Protein AF-A0A3B8QCD8-F1 (afdb_monomer)

Secondary structure (DSSP, 8-state):
---------------TTSHHHHTT-HHHHSS--HHHHHHHHHHHHHHHHTSPPPTHHHHHHHHHHHHHHHH-HHHHHHHT-TTTHHHHHHHHHHHHHHHHHHHHH-HHHHTTS-HHHHTT----HHHHH--S---S------------PPP-

pLDDT: mean 77.47, std 23.03, range [33.91, 98.44]

Solvent-accessible surface area (backbone atoms only — not comparable to full-atom values): 9406 Å² total; per-residue (Å²): 135,82,89,82,83,90,82,82,84,83,73,81,75,74,66,91,73,59,69,68,74,53,56,51,39,55,61,74,78,33,100,48,54,54,52,63,48,24,44,53,47,50,49,52,51,23,63,73,64,75,44,88,69,72,71,71,51,26,57,57,47,20,54,48,50,38,54,40,39,58,72,29,69,68,57,36,53,46,47,64,35,77,82,65,47,12,58,53,50,52,46,19,52,48,29,28,52,50,41,50,52,34,40,74,79,37,48,79,56,37,78,65,52,59,71,49,44,48,70,27,41,83,77,56,69,67,70,79,72,47,86,74,88,88,84,80,84,78,80,73,79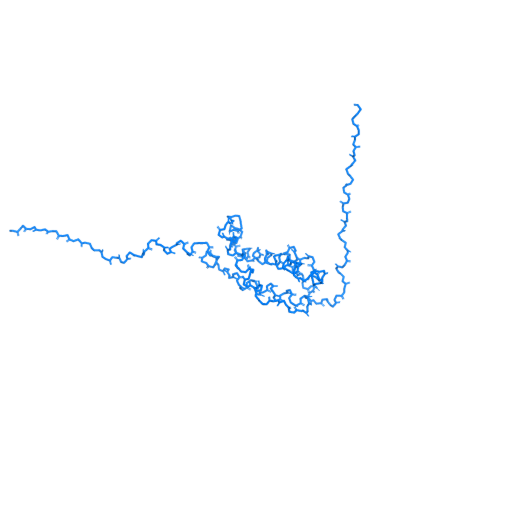,76,76,75,79,77,81,79,80,83,86,130

Mean predicted aligned error: 13.69 Å

Sequence (152 aa):
MLHDDLIHGAYATSAPGDRNRSLGRIECETPLLPEVIAEGVWGEACELLRSRLPVSWIQRLADRAETLYVRNARFRRRLQEPGNRGRDWLWAFTRHWLAALIHEHRPHLSNQLPSCFSNGVAISRKYLNSDRPEARGKVASRTRHYSRTPVA

Radius of gyration: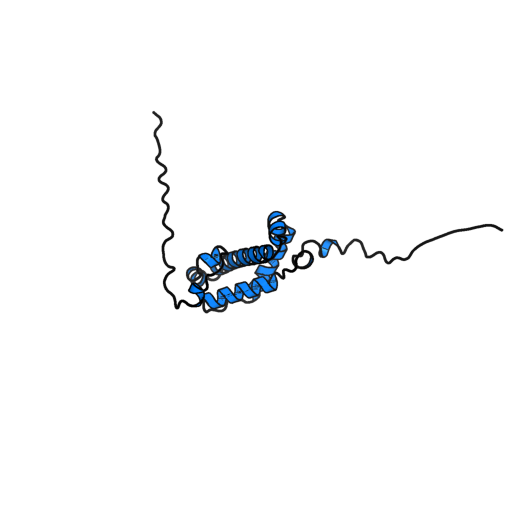 25.07 Å; Cα contacts (8 Å, |Δi|>4): 118; chains: 1; bounding box: 86×59×75 Å

Structure (mmCIF, N/CA/C/O backbone):
data_AF-A0A3B8QCD8-F1
#
_entry.id   AF-A0A3B8QCD8-F1
#
loop_
_atom_site.group_PDB
_atom_site.id
_atom_site.type_symbol
_atom_site.label_atom_id
_atom_site.label_alt_id
_atom_site.label_comp_id
_atom_site.label_asym_id
_atom_site.label_entity_id
_atom_site.label_seq_id
_atom_site.pdbx_PDB_ins_code
_atom_site.Cartn_x
_atom_site.Cartn_y
_atom_site.Cartn_z
_atom_site.occupancy
_atom_site.B_iso_or_equiv
_atom_site.auth_seq_id
_atom_site.auth_comp_id
_atom_site.auth_asym_id
_atom_site.auth_atom_id
_atom_site.pdbx_PDB_model_num
ATOM 1 N N . MET A 1 1 ? -43.630 -31.446 52.372 1.00 38.88 1 MET A N 1
ATOM 2 C CA . MET A 1 1 ? -42.353 -31.970 51.839 1.00 38.88 1 MET A CA 1
ATOM 3 C C . MET A 1 1 ? -41.930 -30.995 50.746 1.00 38.88 1 MET A C 1
ATOM 5 O O . MET A 1 1 ? -42.639 -30.934 49.756 1.00 38.88 1 MET A O 1
ATOM 9 N N . LEU A 1 2 ? -41.150 -29.948 51.060 1.00 41.62 2 LEU A N 1
ATOM 10 C CA . LEU A 1 2 ? -39.667 -29.907 51.153 1.00 41.62 2 LEU A CA 1
ATOM 11 C C . LEU A 1 2 ? -39.038 -30.271 49.791 1.00 41.62 2 LEU A C 1
ATOM 13 O O . LEU A 1 2 ? -39.181 -31.420 49.389 1.00 41.62 2 LEU A O 1
ATOM 17 N N . HIS A 1 3 ? -38.627 -29.254 49.010 1.00 40.31 3 HIS A N 1
ATOM 18 C CA . HIS A 1 3 ? -37.226 -28.802 48.754 1.00 40.31 3 HIS A CA 1
ATOM 19 C C . HIS A 1 3 ? -36.540 -29.681 47.687 1.00 40.31 3 HIS A C 1
ATOM 21 O O . HIS A 1 3 ? -36.740 -30.885 47.703 1.00 40.31 3 HIS A O 1
ATOM 27 N N . ASP A 1 4 ? -35.705 -29.236 46.751 1.00 42.03 4 ASP A N 1
ATOM 28 C CA . ASP A 1 4 ? -35.175 -27.957 46.256 1.00 42.03 4 ASP A CA 1
ATOM 29 C C . ASP A 1 4 ? -34.306 -28.341 45.019 1.00 42.03 4 ASP A C 1
ATOM 31 O O . ASP A 1 4 ? -34.228 -29.526 44.683 1.00 42.03 4 ASP A O 1
ATOM 35 N N . ASP A 1 5 ? -33.610 -27.369 44.427 1.00 44.28 5 ASP A N 1
ATOM 36 C CA . ASP A 1 5 ? -32.351 -27.511 43.660 1.00 44.28 5 ASP A CA 1
ATOM 37 C C . ASP A 1 5 ? -32.441 -27.661 42.117 1.00 44.28 5 ASP A C 1
ATOM 39 O O . ASP A 1 5 ? -32.857 -28.680 41.573 1.00 44.28 5 ASP A O 1
ATOM 43 N N . LEU A 1 6 ? -32.160 -26.570 41.367 1.00 45.84 6 LEU A N 1
ATOM 44 C CA . LEU A 1 6 ? -30.850 -26.187 40.756 1.00 45.84 6 LEU A CA 1
ATOM 45 C C . LEU A 1 6 ? -30.676 -26.852 39.350 1.00 45.84 6 LEU A C 1
ATOM 47 O O . LEU A 1 6 ? -30.917 -28.037 39.216 1.00 45.84 6 LEU A O 1
ATOM 51 N N . ILE A 1 7 ? -30.267 -26.261 38.210 1.00 47.19 7 ILE A N 1
ATOM 52 C CA . ILE A 1 7 ? -29.387 -25.134 37.846 1.00 47.19 7 ILE A CA 1
ATOM 53 C C . ILE A 1 7 ? -29.515 -24.837 36.330 1.00 47.19 7 ILE A C 1
ATOM 55 O O . ILE A 1 7 ? -29.542 -25.745 35.509 1.00 47.19 7 ILE A O 1
ATOM 59 N N . HIS A 1 8 ? -29.524 -23.538 36.013 1.00 39.47 8 HIS A N 1
ATOM 60 C CA . HIS A 1 8 ? -28.863 -22.799 34.918 1.00 39.47 8 HIS A CA 1
ATOM 61 C C . HIS A 1 8 ? -28.800 -23.347 33.477 1.00 39.47 8 HIS A C 1
ATOM 63 O O . HIS A 1 8 ? -28.101 -24.300 33.160 1.00 39.47 8 HIS A O 1
ATOM 69 N N . GLY A 1 9 ? -29.292 -22.501 32.566 1.00 42.12 9 GLY A N 1
ATOM 70 C CA . GLY A 1 9 ? -28.395 -21.681 31.740 1.00 42.12 9 GLY A CA 1
ATOM 71 C C . GLY A 1 9 ? -27.515 -22.418 30.731 1.00 42.12 9 GLY A C 1
ATOM 72 O O . GLY A 1 9 ? -26.333 -22.632 30.970 1.00 42.12 9 GLY A O 1
ATOM 73 N N . ALA A 1 10 ? -28.059 -22.649 29.539 1.00 37.53 10 ALA A N 1
ATOM 74 C CA . ALA A 1 10 ? -27.276 -22.903 28.334 1.00 37.53 10 ALA A CA 1
ATOM 75 C C . ALA A 1 10 ? -27.405 -21.712 27.369 1.00 37.53 10 ALA A C 1
ATOM 77 O O . ALA A 1 10 ? -27.901 -21.834 26.252 1.00 37.53 10 ALA A O 1
ATOM 78 N N . TYR A 1 11 ? -26.954 -20.530 27.797 1.00 42.69 11 TYR A N 1
ATOM 79 C CA . TYR A 1 11 ? -26.413 -19.577 26.830 1.00 42.69 11 TYR A CA 1
ATOM 80 C C . TYR A 1 11 ? -25.158 -20.233 26.264 1.00 42.69 11 TYR A C 1
ATOM 82 O O . TYR A 1 11 ? -24.201 -20.506 26.992 1.00 42.69 11 TYR A O 1
ATOM 90 N N . ALA A 1 12 ? -25.202 -20.550 24.972 1.00 43.41 12 ALA A N 1
ATOM 91 C CA . ALA A 1 12 ? -24.061 -21.038 24.224 1.00 43.41 12 ALA A CA 1
ATOM 92 C C . ALA A 1 12 ? -22.859 -20.134 24.521 1.00 43.41 12 ALA A C 1
ATOM 94 O O . ALA A 1 12 ? -22.795 -18.975 24.112 1.00 43.41 12 ALA A O 1
ATOM 95 N N . THR A 1 13 ? -21.929 -20.666 25.307 1.00 45.88 13 THR A N 1
ATOM 96 C CA . THR A 1 13 ? -20.631 -20.058 25.542 1.00 45.88 13 THR A CA 1
ATOM 97 C C . THR A 1 13 ? -19.885 -20.155 24.225 1.00 45.88 13 THR A C 1
ATOM 99 O O . THR A 1 13 ? -19.289 -21.182 23.911 1.00 45.88 13 THR A O 1
ATOM 102 N N . SER A 1 14 ? -19.956 -19.095 23.420 1.00 49.38 14 SER A N 1
ATOM 103 C CA . SER A 1 14 ? -19.001 -18.883 22.341 1.00 49.38 14 SER A CA 1
ATOM 104 C C . SER A 1 14 ? -17.607 -19.012 22.947 1.00 49.38 14 SER A C 1
ATOM 106 O O . SER A 1 14 ? -17.256 -18.287 23.882 1.00 49.38 14 SER A O 1
ATOM 108 N N . ALA A 1 15 ? -16.856 -19.999 22.466 1.00 49.50 15 ALA A N 1
ATOM 109 C CA . ALA A 1 15 ? -15.554 -20.362 22.996 1.00 49.50 15 ALA A CA 1
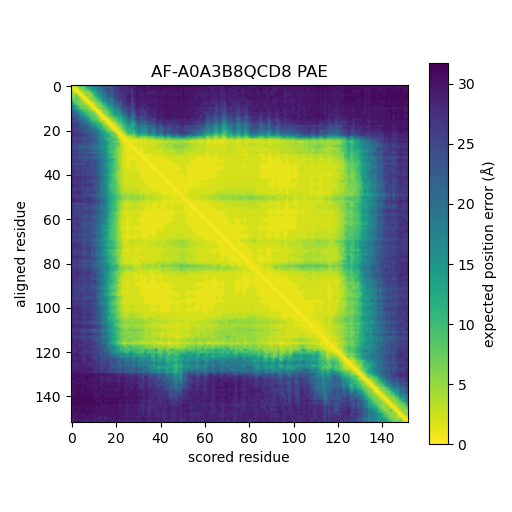ATOM 110 C C . ALA A 1 15 ? -14.641 -19.120 23.134 1.00 49.50 15 ALA A C 1
ATOM 112 O O . ALA A 1 15 ? -14.586 -18.298 22.213 1.00 49.50 15 ALA A O 1
ATOM 113 N N . PRO A 1 16 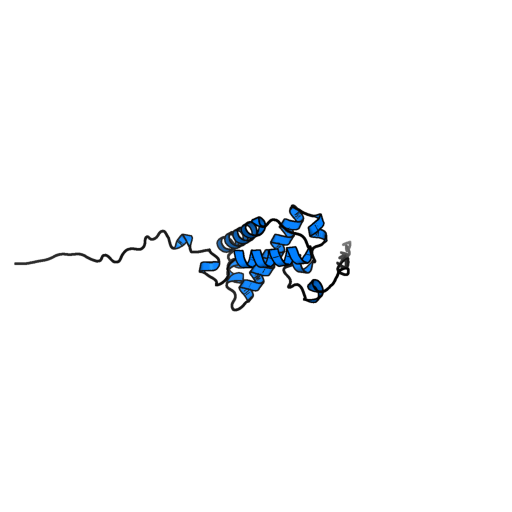? -13.858 -18.971 24.221 1.00 46.94 16 PRO A N 1
ATOM 114 C CA . PRO A 1 16 ? -12.997 -17.801 24.425 1.00 46.94 16 PRO A CA 1
ATOM 115 C C . PRO A 1 16 ? -11.805 -17.703 23.453 1.00 46.94 16 PRO A C 1
ATOM 117 O O . PRO A 1 16 ? -10.998 -16.785 23.579 1.00 46.94 16 PRO A O 1
ATOM 120 N N . GLY A 1 17 ? -11.665 -18.635 22.504 1.00 48.12 17 GLY A N 1
ATOM 121 C CA . GLY A 1 17 ? -10.489 -18.764 21.639 1.00 48.12 17 GLY A CA 1
ATOM 122 C C . GLY A 1 17 ? -10.536 -17.998 20.315 1.00 48.12 17 GLY A C 1
ATOM 123 O O . GLY A 1 17 ? -9.486 -17.819 19.706 1.00 48.12 17 GLY A O 1
ATOM 124 N N . ASP A 1 18 ? -11.705 -17.530 19.863 1.00 50.31 18 ASP A N 1
ATOM 125 C CA . ASP A 1 18 ? -11.847 -17.039 18.478 1.00 50.31 18 ASP A CA 1
ATOM 126 C C . ASP A 1 18 ? -11.682 -15.516 18.332 1.00 50.31 18 ASP A C 1
ATOM 128 O O . ASP A 1 18 ? -11.183 -15.010 17.329 1.00 50.31 18 ASP A O 1
ATOM 132 N N . ARG A 1 19 ? -11.973 -14.756 19.398 1.00 49.41 19 ARG A N 1
ATOM 133 C CA . ARG A 1 19 ? -11.855 -13.284 19.391 1.00 49.41 19 ARG A CA 1
ATOM 134 C C . ARG A 1 19 ? -10.428 -12.790 19.130 1.00 49.41 19 ARG A C 1
ATOM 136 O O . ARG A 1 19 ? -10.252 -11.664 18.688 1.00 49.41 19 ARG A O 1
ATOM 143 N N . ASN A 1 20 ? -9.414 -13.615 19.395 1.00 47.03 20 ASN A N 1
ATOM 144 C CA . ASN A 1 20 ? -8.009 -13.232 19.241 1.00 47.03 20 ASN A CA 1
ATOM 145 C C . ASN A 1 20 ? -7.453 -13.482 17.824 1.00 47.03 20 ASN A C 1
ATOM 147 O O . ASN A 1 20 ? -6.405 -12.943 17.494 1.00 47.03 20 ASN A O 1
ATOM 151 N N . ARG A 1 21 ? -8.132 -14.275 16.974 1.00 49.91 21 ARG A N 1
ATOM 152 C CA . ARG A 1 21 ? -7.741 -14.443 15.556 1.00 49.91 21 ARG A CA 1
ATOM 153 C C . ARG A 1 21 ? -8.281 -13.331 14.656 1.00 49.91 21 ARG A C 1
ATOM 155 O O . ARG A 1 21 ? -7.683 -13.057 13.622 1.00 49.91 21 ARG A O 1
ATOM 162 N N . SER A 1 22 ? -9.382 -12.693 15.053 1.00 54.47 22 SER A N 1
ATOM 163 C CA . SER A 1 22 ? -9.973 -11.544 14.354 1.00 54.47 22 SER A CA 1
ATOM 164 C C . SER A 1 22 ? -9.376 -10.197 14.777 1.00 54.47 22 SER A C 1
ATOM 166 O O . SER A 1 22 ? -9.430 -9.236 14.013 1.00 54.47 22 SER A O 1
ATOM 168 N N . LEU A 1 23 ? -8.813 -10.106 15.987 1.00 60.38 23 LEU A N 1
ATOM 169 C CA . LEU A 1 23 ? -8.115 -8.909 16.460 1.00 60.38 23 LEU A CA 1
ATOM 170 C C . LEU A 1 23 ? -6.771 -8.780 15.738 1.00 60.38 23 LEU A C 1
ATOM 172 O O . LEU A 1 23 ? -5.946 -9.691 15.769 1.00 60.38 23 LEU A O 1
ATOM 176 N N . GLY A 1 24 ? -6.545 -7.639 15.090 1.00 72.75 24 GLY A N 1
ATOM 177 C CA . GLY A 1 24 ? -5.326 -7.382 14.330 1.00 72.75 24 GLY A CA 1
ATOM 178 C C . GLY A 1 24 ? -5.415 -7.638 12.826 1.00 72.75 24 GLY A C 1
ATOM 179 O O . GLY A 1 24 ? -4.394 -7.475 12.162 1.00 72.75 24 GLY A O 1
ATOM 180 N N . ARG A 1 25 ? -6.591 -7.965 12.272 1.00 88.19 25 ARG A N 1
ATOM 181 C CA . ARG A 1 25 ? -6.824 -7.851 10.822 1.00 88.19 25 ARG A CA 1
ATOM 182 C C . ARG A 1 25 ? -7.347 -6.465 10.472 1.00 88.19 25 ARG A C 1
ATOM 184 O O . ARG A 1 25 ? -8.264 -5.961 11.121 1.00 88.19 25 ARG A O 1
ATOM 191 N N . ILE A 1 26 ? -6.793 -5.866 9.422 1.00 92.44 26 ILE A N 1
ATOM 192 C CA . ILE A 1 26 ? -7.136 -4.503 8.997 1.00 92.44 26 ILE A CA 1
ATOM 193 C C . ILE A 1 26 ? -8.638 -4.374 8.702 1.00 92.44 26 ILE A C 1
ATOM 195 O O . ILE A 1 26 ? -9.261 -3.414 9.151 1.00 92.44 26 ILE A O 1
ATOM 199 N N . GLU A 1 27 ? -9.227 -5.342 8.001 1.00 93.38 27 GLU A N 1
ATOM 200 C CA . GLU A 1 27 ? -10.638 -5.312 7.577 1.00 93.38 27 GLU A CA 1
ATOM 201 C C . GLU A 1 27 ? -11.647 -5.515 8.720 1.00 93.38 27 GLU A C 1
ATOM 203 O O . GLU A 1 27 ? -12.821 -5.181 8.582 1.00 93.38 27 GLU A O 1
ATOM 208 N N . CYS A 1 28 ? -11.206 -6.056 9.861 1.00 91.12 28 CYS A N 1
ATOM 209 C CA . CYS A 1 28 ? -12.063 -6.236 11.035 1.00 91.12 28 CYS A CA 1
ATOM 210 C C . CYS A 1 28 ? -12.180 -4.951 11.866 1.00 91.12 28 CYS A C 1
ATOM 212 O O . CYS A 1 28 ? -13.160 -4.759 12.582 1.00 91.12 28 CYS A O 1
ATOM 214 N N . GLU A 1 29 ? -11.178 -4.076 11.784 1.00 91.25 29 GLU A N 1
ATOM 215 C CA . GLU A 1 29 ? -11.081 -2.851 12.586 1.00 91.25 29 GLU A CA 1
ATOM 216 C C . GLU A 1 29 ? -11.250 -1.577 11.743 1.00 91.25 29 GLU A C 1
ATOM 218 O O . GLU A 1 29 ? -11.408 -0.481 12.282 1.00 91.25 29 GLU A O 1
ATOM 223 N N . THR A 1 30 ? -11.204 -1.700 10.416 1.00 91.62 30 THR A N 1
ATOM 224 C CA . THR A 1 30 ? -11.314 -0.592 9.465 1.00 91.62 30 THR A CA 1
ATOM 225 C C . THR A 1 30 ? -12.061 -1.052 8.209 1.00 91.62 30 THR A C 1
ATOM 227 O O . THR A 1 30 ? -12.005 -2.229 7.869 1.00 91.62 30 THR A O 1
ATOM 230 N N . PRO A 1 31 ? -12.690 -0.147 7.439 1.00 92.75 31 PRO A N 1
ATOM 231 C CA . PRO A 1 31 ? -13.291 -0.493 6.146 1.00 92.75 31 PRO A CA 1
ATOM 232 C C . PRO A 1 31 ? -12.249 -0.717 5.028 1.00 92.75 31 PRO A C 1
ATOM 234 O O . PRO A 1 31 ? -12.590 -0.690 3.846 1.00 92.75 31 PRO A O 1
ATOM 237 N N . LEU A 1 32 ? -10.962 -0.847 5.364 1.00 95.38 32 LEU A N 1
ATOM 238 C CA . LEU A 1 32 ? -9.884 -0.991 4.392 1.00 95.38 32 LEU A CA 1
ATOM 239 C C . LEU A 1 32 ? -9.677 -2.468 4.054 1.00 95.38 32 LEU A C 1
ATOM 241 O O . LEU A 1 32 ? -9.553 -3.302 4.945 1.00 95.38 32 LEU A O 1
ATOM 245 N N . LEU A 1 33 ? -9.553 -2.761 2.761 1.00 96.44 33 LEU A N 1
ATOM 246 C CA . LEU A 1 33 ? -9.187 -4.079 2.248 1.00 96.44 33 LEU A CA 1
ATOM 247 C C . LEU A 1 33 ? -7.762 -4.007 1.678 1.00 96.44 33 LEU A C 1
ATOM 249 O O . LEU A 1 33 ? -7.570 -3.404 0.616 1.00 96.44 33 LEU A O 1
ATOM 253 N N . PRO A 1 34 ? -6.745 -4.566 2.364 1.00 97.00 34 PRO A N 1
ATOM 254 C CA . PRO A 1 34 ? -5.350 -4.459 1.934 1.00 97.00 34 PRO A CA 1
ATOM 255 C C . PRO A 1 34 ? -5.097 -4.980 0.520 1.00 97.00 34 PRO A C 1
ATOM 257 O O . PRO A 1 34 ? -4.323 -4.371 -0.216 1.00 97.00 34 PRO A O 1
ATOM 260 N N . GLU A 1 35 ? -5.775 -6.058 0.127 1.00 97.62 35 GLU A N 1
ATOM 261 C CA . GLU A 1 35 ? -5.657 -6.659 -1.204 1.00 97.62 35 GLU A CA 1
ATOM 262 C C . GLU A 1 35 ? -6.136 -5.710 -2.309 1.00 97.62 35 GLU A C 1
ATOM 264 O O . GLU A 1 35 ? -5.411 -5.484 -3.273 1.00 97.62 35 GLU A O 1
ATOM 269 N N . VAL A 1 36 ? -7.279 -5.042 -2.115 1.00 98.00 36 VAL A N 1
ATOM 270 C CA . VAL A 1 36 ? -7.820 -4.059 -3.072 1.00 98.00 36 VAL A CA 1
ATOM 271 C C . VAL A 1 36 ? -6.882 -2.857 -3.224 1.00 98.00 36 VAL A C 1
ATOM 273 O O . VAL A 1 36 ? -6.672 -2.348 -4.326 1.00 98.00 36 VAL A O 1
ATOM 276 N N . ILE A 1 37 ? -6.272 -2.397 -2.126 1.00 97.94 37 ILE A N 1
ATOM 277 C CA . ILE A 1 37 ? -5.272 -1.319 -2.181 1.00 97.94 37 ILE A CA 1
ATOM 278 C C . ILE A 1 37 ? -4.007 -1.789 -2.908 1.00 97.94 37 ILE A C 1
ATOM 280 O O . ILE A 1 37 ? -3.447 -1.043 -3.713 1.00 97.94 37 ILE A O 1
ATOM 284 N N . ALA A 1 38 ? -3.551 -3.014 -2.640 1.00 98.25 38 ALA A N 1
ATOM 285 C CA . ALA A 1 38 ? -2.389 -3.599 -3.296 1.00 98.25 38 ALA A CA 1
ATOM 286 C C . ALA A 1 38 ? -2.603 -3.795 -4.799 1.00 98.25 38 ALA A C 1
ATOM 288 O O . ALA A 1 38 ? -1.712 -3.451 -5.576 1.00 98.25 38 ALA A O 1
ATOM 289 N N . GLU A 1 39 ? -3.775 -4.268 -5.214 1.00 98.31 39 GLU A N 1
ATOM 290 C CA . GLU A 1 39 ? -4.154 -4.401 -6.619 1.00 98.31 39 GLU A CA 1
ATOM 291 C C . GLU A 1 39 ? -4.196 -3.037 -7.315 1.00 98.31 39 GLU A C 1
ATOM 293 O O . GLU A 1 39 ? -3.588 -2.867 -8.372 1.00 98.31 39 GLU A O 1
ATOM 298 N N . GLY A 1 40 ? -4.823 -2.032 -6.693 1.00 97.25 40 GLY A N 1
ATOM 299 C CA . GLY A 1 40 ? -4.868 -0.676 -7.239 1.00 97.25 40 GLY A CA 1
ATOM 300 C C . GLY A 1 40 ? -3.474 -0.074 -7.442 1.00 97.25 40 GLY A C 1
ATOM 301 O O . GLY A 1 40 ? -3.161 0.440 -8.514 1.00 97.25 40 GLY A O 1
ATOM 302 N N . VAL A 1 41 ? -2.595 -0.197 -6.444 1.00 97.25 41 VAL A N 1
ATOM 303 C CA . VAL A 1 41 ? -1.199 0.266 -6.531 1.00 97.25 41 VAL A CA 1
ATOM 304 C C . VAL A 1 41 ? -0.391 -0.523 -7.568 1.00 97.25 41 VAL A C 1
ATOM 306 O O . VAL A 1 41 ? 0.446 0.047 -8.272 1.00 97.25 41 VAL A O 1
ATOM 309 N N . TRP A 1 42 ? -0.623 -1.831 -7.672 1.00 97.88 42 TRP A N 1
ATOM 310 C CA . TRP A 1 42 ? -0.005 -2.678 -8.689 1.00 97.88 42 TRP A CA 1
ATOM 311 C C . TRP A 1 42 ? -0.431 -2.260 -10.101 1.00 97.88 42 TRP A C 1
ATOM 313 O O . TRP A 1 42 ? 0.422 -2.161 -10.987 1.00 97.88 42 TRP A O 1
ATOM 323 N N . GLY A 1 43 ? -1.716 -1.950 -10.293 1.00 96.62 43 GLY A N 1
ATOM 324 C CA . GLY A 1 43 ? -2.267 -1.434 -11.544 1.00 96.62 43 GLY A CA 1
ATOM 325 C C . GLY A 1 43 ? -1.621 -0.109 -11.938 1.00 96.62 43 GLY A C 1
ATOM 326 O O . GLY A 1 43 ? -1.077 -0.003 -13.036 1.00 96.62 43 GLY A O 1
ATOM 327 N N . GLU A 1 44 ? -1.554 0.848 -11.004 1.00 94.81 44 GLU A N 1
ATOM 328 C CA . GLU A 1 44 ? -0.854 2.124 -11.213 1.00 94.81 44 GLU A CA 1
ATOM 329 C C . GLU A 1 44 ? 0.595 1.909 -11.679 1.00 94.81 44 GLU A C 1
ATOM 331 O O . GLU A 1 44 ? 1.051 2.533 -12.637 1.00 94.81 44 GLU A O 1
ATOM 336 N N . ALA A 1 45 ? 1.343 1.016 -11.024 1.00 94.94 45 ALA A N 1
ATOM 337 C CA . ALA A 1 45 ? 2.726 0.742 -11.404 1.00 94.94 45 ALA A CA 1
ATOM 338 C C . ALA A 1 45 ? 2.832 0.111 -12.800 1.00 94.94 45 ALA A C 1
ATOM 340 O O . ALA A 1 45 ? 3.730 0.470 -13.564 1.00 94.94 45 ALA A O 1
ATOM 341 N N . CYS A 1 46 ? 1.924 -0.805 -13.150 1.00 95.25 46 CYS A N 1
ATOM 342 C CA . CYS A 1 46 ? 1.899 -1.423 -14.474 1.00 95.25 46 CYS A CA 1
ATOM 343 C C . CYS A 1 46 ? 1.625 -0.397 -15.579 1.00 95.25 46 CYS A C 1
ATOM 345 O O . CYS A 1 46 ? 2.280 -0.439 -16.622 1.00 95.25 46 CYS A O 1
ATOM 347 N N . GLU A 1 47 ? 0.713 0.547 -15.341 1.00 93.56 47 GLU A N 1
ATOM 348 C CA . GLU A 1 47 ? 0.422 1.646 -16.266 1.00 93.56 47 GLU A CA 1
ATOM 349 C C . GLU A 1 47 ? 1.639 2.559 -16.456 1.00 93.56 47 GLU A C 1
ATOM 351 O O . GLU A 1 47 ? 2.062 2.805 -17.587 1.00 93.56 47 GLU A O 1
ATOM 356 N N . LEU A 1 48 ? 2.268 2.994 -15.359 1.00 91.44 48 LEU A N 1
ATOM 357 C CA . LEU A 1 48 ? 3.452 3.865 -15.400 1.00 91.44 48 LEU A CA 1
ATOM 358 C C . LEU A 1 48 ? 4.644 3.220 -16.112 1.00 91.44 48 LEU A C 1
ATOM 360 O O . LEU A 1 48 ? 5.412 3.905 -16.789 1.00 91.44 48 LEU A O 1
ATOM 364 N N . LEU A 1 49 ? 4.828 1.914 -15.919 1.00 92.56 49 LEU A N 1
ATOM 365 C CA . LEU A 1 49 ? 5.933 1.155 -16.500 1.00 92.56 49 LEU A CA 1
ATOM 366 C C . LEU A 1 49 ? 5.604 0.604 -17.890 1.00 92.56 49 LEU A C 1
ATOM 368 O O . LEU A 1 49 ? 6.499 0.069 -18.543 1.00 92.56 49 LEU A O 1
ATOM 372 N N . ARG A 1 50 ? 4.337 0.688 -18.324 1.00 93.12 50 ARG A N 1
ATOM 373 C CA . ARG A 1 50 ? 3.810 0.033 -19.534 1.00 93.12 50 ARG A CA 1
ATOM 374 C C . ARG A 1 50 ? 4.232 -1.442 -19.616 1.00 93.12 50 ARG A C 1
ATOM 376 O O . ARG A 1 50 ? 4.563 -1.957 -20.681 1.00 93.12 50 ARG A O 1
ATOM 383 N N . SER A 1 51 ? 4.275 -2.112 -18.466 1.00 92.56 51 SER A N 1
ATOM 384 C CA . SER A 1 51 ? 4.808 -3.466 -18.311 1.00 92.56 51 SER A CA 1
ATOM 385 C C . SER A 1 51 ? 4.083 -4.198 -17.193 1.00 92.56 51 SER A C 1
ATOM 387 O O . SER A 1 51 ? 3.730 -3.599 -16.179 1.00 92.56 51 SER A O 1
ATOM 389 N N . ARG A 1 52 ? 3.880 -5.510 -17.353 1.00 94.00 52 ARG A N 1
ATOM 390 C CA . ARG A 1 52 ? 3.258 -6.333 -16.313 1.00 94.00 52 ARG A CA 1
ATOM 391 C C . ARG A 1 52 ? 4.264 -6.736 -15.241 1.00 94.00 52 ARG A C 1
ATOM 393 O O . ARG A 1 52 ? 5.314 -7.333 -15.512 1.00 94.00 52 ARG A O 1
ATOM 400 N N . LEU A 1 53 ? 3.891 -6.464 -13.999 1.00 96.06 53 LEU A N 1
ATOM 401 C CA . LEU A 1 53 ? 4.565 -6.972 -12.813 1.00 96.06 53 LEU A CA 1
ATOM 402 C C . LEU A 1 53 ? 3.961 -8.329 -12.403 1.00 96.06 53 LEU A C 1
ATOM 404 O O . LEU A 1 53 ? 2.853 -8.660 -12.824 1.00 96.06 53 LEU A O 1
ATOM 408 N N . PRO A 1 54 ? 4.660 -9.148 -11.601 1.00 97.88 54 PRO A N 1
ATOM 409 C CA . PRO A 1 54 ? 4.085 -10.388 -11.084 1.00 97.88 54 PRO A CA 1
ATOM 410 C C . PRO A 1 54 ? 2.818 -10.117 -10.260 1.00 97.88 54 PRO A C 1
ATOM 412 O O . PRO A 1 54 ? 2.841 -9.297 -9.345 1.00 97.88 54 PRO A O 1
ATOM 415 N N . VAL A 1 55 ? 1.721 -10.816 -10.564 1.00 97.44 55 VAL A N 1
ATOM 416 C CA . VAL A 1 55 ? 0.436 -10.674 -9.846 1.00 97.44 55 VAL A CA 1
ATOM 417 C C . VAL A 1 55 ? 0.560 -11.138 -8.391 1.00 97.44 55 VAL A C 1
ATOM 419 O O . VAL A 1 55 ? -0.034 -10.547 -7.498 1.00 97.44 55 VAL A O 1
ATOM 422 N N . SER A 1 56 ? 1.425 -12.121 -8.115 1.00 97.81 56 SER A N 1
ATOM 423 C CA . SER A 1 56 ? 1.700 -12.607 -6.753 1.00 97.81 56 SER A CA 1
ATOM 424 C C . SER A 1 56 ? 2.253 -11.535 -5.806 1.00 97.81 56 SER A C 1
ATOM 426 O O . SER A 1 56 ? 2.218 -11.705 -4.588 1.00 97.81 56 SER A O 1
ATOM 428 N N . TRP A 1 57 ? 2.756 -10.414 -6.333 1.00 98.19 57 TRP A N 1
ATOM 429 C CA . TRP A 1 57 ? 3.195 -9.299 -5.498 1.00 98.19 57 TRP A CA 1
ATOM 430 C C . TRP A 1 57 ? 2.031 -8.573 -4.822 1.00 98.19 57 TRP A C 1
ATOM 432 O O . TRP A 1 57 ? 2.257 -7.983 -3.771 1.00 98.19 57 TRP A O 1
ATOM 442 N N . ILE A 1 58 ? 0.808 -8.663 -5.359 1.00 98.44 58 ILE A N 1
ATOM 443 C CA . ILE A 1 58 ? -0.401 -8.131 -4.714 1.00 98.44 58 ILE A CA 1
ATOM 444 C C . ILE A 1 58 ? -0.575 -8.789 -3.340 1.00 98.44 58 ILE A C 1
ATOM 446 O O . ILE A 1 58 ? -0.579 -8.090 -2.326 1.00 98.44 58 ILE A O 1
ATOM 450 N N . GLN A 1 59 ? -0.577 -10.127 -3.288 1.00 98.12 59 GLN A N 1
ATOM 451 C CA . GLN A 1 59 ? -0.686 -10.870 -2.029 1.00 98.12 59 GLN A CA 1
ATOM 452 C C . GLN A 1 59 ? 0.465 -10.539 -1.071 1.00 98.12 59 GLN A C 1
ATOM 454 O O . GLN A 1 59 ? 0.240 -10.24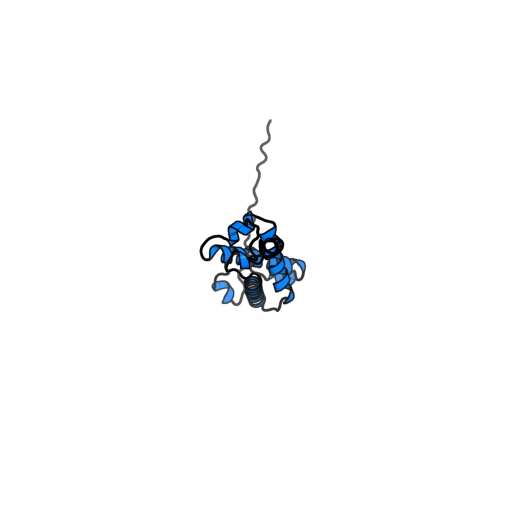0 0.097 1.00 98.12 59 GLN A O 1
ATOM 459 N N . ARG A 1 60 ? 1.709 -10.490 -1.572 1.00 98.19 60 ARG A N 1
ATOM 460 C CA . ARG A 1 60 ? 2.886 -10.156 -0.747 1.00 98.19 60 ARG A CA 1
ATOM 461 C C . ARG A 1 60 ? 2.773 -8.771 -0.094 1.00 98.19 60 ARG A C 1
ATOM 463 O O . ARG A 1 60 ? 3.275 -8.570 1.012 1.00 98.19 60 ARG A O 1
ATOM 470 N N . LEU A 1 61 ? 2.157 -7.804 -0.775 1.00 98.38 61 LEU A N 1
ATOM 471 C CA . LEU A 1 61 ? 1.914 -6.463 -0.240 1.00 98.38 61 LEU A CA 1
ATOM 472 C C . LEU A 1 61 ? 0.782 -6.461 0.795 1.00 98.38 61 LEU A C 1
ATOM 474 O O . LEU A 1 61 ? 0.936 -5.831 1.843 1.00 98.38 61 LEU A O 1
ATOM 478 N N . ALA A 1 62 ? -0.307 -7.186 0.533 1.00 98.00 62 ALA A N 1
ATOM 479 C CA . ALA A 1 62 ? -1.419 -7.342 1.467 1.00 98.00 62 ALA A CA 1
ATOM 480 C C . ALA A 1 62 ? -0.965 -8.011 2.779 1.00 98.00 62 ALA A C 1
ATOM 482 O O . ALA A 1 62 ? -1.161 -7.448 3.857 1.00 98.00 62 ALA A O 1
ATOM 483 N N . ASP A 1 63 ? -0.235 -9.126 2.690 1.00 97.50 63 ASP A N 1
ATOM 484 C CA . ASP A 1 63 ? 0.321 -9.841 3.847 1.00 97.50 63 ASP A CA 1
ATOM 485 C C . ASP A 1 63 ? 1.261 -8.952 4.669 1.00 97.50 63 ASP A C 1
ATOM 487 O O . ASP A 1 63 ? 1.290 -8.999 5.905 1.00 97.50 63 ASP A O 1
ATOM 491 N N . ARG A 1 64 ? 2.039 -8.101 3.988 1.00 97.94 64 ARG A N 1
ATOM 492 C CA . ARG A 1 64 ? 2.921 -7.135 4.646 1.00 97.94 64 ARG A CA 1
ATOM 493 C C . ARG A 1 64 ? 2.129 -6.083 5.418 1.00 97.94 64 ARG A C 1
ATOM 495 O O . ARG A 1 64 ? 2.539 -5.736 6.528 1.00 97.94 64 ARG A O 1
ATOM 502 N N . ALA A 1 65 ? 1.030 -5.582 4.855 1.00 97.62 65 ALA A N 1
ATOM 503 C CA . ALA A 1 65 ? 0.157 -4.630 5.533 1.00 97.62 65 ALA A CA 1
ATOM 504 C C . ALA A 1 65 ? -0.442 -5.246 6.804 1.00 97.62 65 ALA A C 1
ATOM 506 O O . ALA A 1 65 ? -0.311 -4.654 7.876 1.00 97.62 65 ALA A O 1
ATOM 507 N N . GLU A 1 66 ? -1.001 -6.454 6.704 1.00 96.88 66 GLU A N 1
ATOM 508 C CA . GLU A 1 66 ? -1.578 -7.185 7.842 1.00 96.88 66 GLU A CA 1
ATOM 509 C C . GLU A 1 66 ? -0.520 -7.445 8.926 1.00 96.88 66 GLU A C 1
ATOM 511 O O . GLU A 1 66 ? -0.700 -7.107 10.098 1.00 96.88 66 GLU A O 1
ATOM 516 N N . THR A 1 67 ? 0.663 -7.926 8.531 1.00 96.31 67 THR A N 1
ATOM 517 C CA . THR A 1 67 ? 1.779 -8.169 9.461 1.00 96.31 67 THR A CA 1
ATOM 518 C C . THR A 1 67 ? 2.185 -6.901 10.217 1.00 96.31 67 THR A C 1
ATOM 520 O O . THR A 1 67 ? 2.446 -6.940 11.423 1.00 96.31 67 THR A O 1
ATOM 523 N N . LEU A 1 68 ? 2.261 -5.757 9.530 1.00 96.12 68 LEU A N 1
ATOM 524 C CA . LEU A 1 68 ? 2.601 -4.485 10.167 1.00 96.12 68 LEU A CA 1
ATOM 525 C C . LEU A 1 68 ? 1.468 -3.953 11.042 1.00 96.12 68 LEU A C 1
ATOM 527 O O . LEU A 1 68 ? 1.749 -3.363 12.084 1.00 96.12 68 LEU A O 1
ATOM 531 N N . TYR A 1 69 ? 0.213 -4.187 10.674 1.00 95.44 69 TYR A N 1
ATOM 532 C CA . TYR A 1 69 ? -0.941 -3.800 11.479 1.00 95.44 69 TYR A CA 1
ATOM 533 C C . TYR A 1 69 ? -0.980 -4.526 12.823 1.00 95.44 69 TYR A C 1
ATOM 535 O O . TYR A 1 69 ? -1.168 -3.893 13.868 1.00 95.44 69 TYR A O 1
ATOM 543 N N . VAL A 1 70 ? -0.693 -5.829 12.831 1.00 94.00 70 VAL A N 1
ATOM 544 C CA . VAL A 1 70 ? -0.582 -6.624 14.063 1.00 94.00 70 VAL A CA 1
ATOM 545 C C . VAL A 1 70 ? 0.577 -6.138 14.939 1.00 94.00 70 VAL A C 1
ATOM 547 O O . VAL A 1 70 ? 0.439 -6.038 16.158 1.00 94.00 70 VAL A O 1
ATOM 550 N N . ARG A 1 71 ? 1.726 -5.802 14.342 1.00 93.94 71 ARG A N 1
ATOM 551 C CA . ARG A 1 71 ? 2.984 -5.616 15.092 1.00 93.94 71 ARG A CA 1
ATOM 552 C C . ARG A 1 71 ? 3.319 -4.167 15.432 1.00 93.94 71 ARG A C 1
ATOM 554 O O . ARG A 1 71 ? 4.104 -3.928 16.345 1.00 93.94 71 ARG A O 1
ATOM 561 N N . ASN A 1 72 ? 2.773 -3.192 14.710 1.00 94.19 72 ASN A N 1
ATOM 562 C CA . ASN A 1 72 ? 3.164 -1.791 14.832 1.00 94.19 72 ASN A CA 1
ATOM 563 C C . ASN A 1 72 ? 1.965 -0.907 15.195 1.00 94.19 72 ASN A C 1
ATOM 565 O O . ASN A 1 72 ? 1.195 -0.477 14.337 1.00 94.19 72 ASN A O 1
ATOM 569 N N . ALA A 1 73 ? 1.858 -0.564 16.481 1.00 93.62 73 ALA A N 1
ATOM 570 C CA . ALA A 1 73 ? 0.782 0.281 17.001 1.00 93.62 73 ALA A CA 1
ATOM 571 C C . ALA A 1 73 ? 0.712 1.662 16.322 1.00 93.62 73 ALA A C 1
ATOM 573 O O . ALA A 1 73 ? -0.375 2.209 16.138 1.00 93.62 73 ALA A O 1
ATOM 574 N N . ARG A 1 74 ? 1.852 2.232 15.901 1.00 94.75 74 ARG A N 1
ATOM 575 C CA . ARG A 1 74 ? 1.873 3.519 15.188 1.00 94.75 74 ARG A CA 1
ATOM 576 C C . ARG A 1 74 ? 1.275 3.384 13.791 1.00 94.75 74 ARG A C 1
ATOM 578 O O . ARG A 1 74 ? 0.514 4.259 13.393 1.00 94.75 74 ARG A O 1
ATOM 585 N N . PHE A 1 75 ? 1.610 2.317 13.067 1.00 94.25 75 PHE A N 1
ATOM 586 C CA . PHE A 1 75 ? 1.015 2.007 11.766 1.00 94.25 75 PHE A CA 1
ATOM 587 C C . PHE A 1 75 ? -0.488 1.745 11.908 1.00 94.25 75 PHE A C 1
ATOM 589 O O . PHE A 1 75 ? -1.277 2.387 11.223 1.00 94.25 75 PHE A O 1
ATOM 596 N N . ARG A 1 76 ? -0.896 0.923 12.883 1.00 95.19 76 ARG A N 1
ATOM 597 C CA . ARG A 1 76 ? -2.312 0.678 13.199 1.00 95.19 76 ARG A CA 1
ATOM 598 C C . ARG A 1 76 ? -3.091 1.973 13.417 1.00 95.19 76 ARG A C 1
ATOM 600 O O . ARG A 1 76 ? -4.098 2.210 12.758 1.00 95.19 76 ARG A O 1
ATOM 607 N N . ARG A 1 77 ? -2.565 2.859 14.270 1.00 94.81 77 ARG A N 1
ATOM 608 C CA . ARG A 1 77 ? -3.182 4.159 14.561 1.00 94.81 77 ARG A CA 1
ATOM 609 C C . ARG A 1 77 ? -3.322 5.040 13.318 1.00 94.81 77 ARG A C 1
ATOM 611 O O . ARG A 1 77 ? -4.302 5.763 13.220 1.00 94.81 77 ARG A O 1
ATOM 618 N N . ARG A 1 78 ? -2.367 4.995 12.376 1.00 94.88 78 ARG A N 1
ATOM 619 C CA . ARG A 1 78 ? -2.472 5.725 11.095 1.00 94.88 78 ARG A CA 1
ATOM 620 C C . ARG A 1 78 ? -3.640 5.222 10.252 1.00 94.88 78 ARG A C 1
ATOM 622 O O . ARG A 1 78 ? -4.347 6.027 9.661 1.00 94.88 78 ARG A O 1
ATOM 629 N N . LEU A 1 79 ? -3.829 3.906 10.199 1.00 95.12 79 LEU A N 1
ATOM 630 C CA . LEU A 1 79 ? -4.877 3.276 9.392 1.00 95.12 79 LEU A CA 1
ATOM 631 C C . LEU A 1 79 ? -6.280 3.476 9.983 1.00 95.12 79 LEU A C 1
ATOM 633 O O . LEU A 1 79 ? -7.253 3.465 9.240 1.00 95.12 79 LEU A O 1
ATOM 637 N N . GLN A 1 80 ? -6.372 3.717 11.290 1.00 94.06 80 GLN A N 1
ATOM 638 C CA . GLN A 1 80 ? -7.613 4.061 11.990 1.00 94.06 80 GLN A CA 1
ATOM 639 C C . GLN A 1 80 ? -7.910 5.579 11.995 1.00 94.06 80 GLN A C 1
ATOM 641 O O . GLN A 1 80 ? -8.856 6.017 12.647 1.00 94.06 80 GLN A O 1
ATOM 646 N N . GLU A 1 81 ? -7.114 6.411 11.304 1.00 93.31 81 GLU A N 1
ATOM 647 C CA . GLU A 1 81 ? -7.400 7.849 11.197 1.00 93.31 81 GLU A CA 1
ATOM 648 C C . GLU A 1 81 ? -8.727 8.099 10.447 1.00 93.31 81 GLU A C 1
ATOM 650 O O . GLU A 1 81 ? -9.000 7.436 9.443 1.00 93.31 81 GLU A O 1
ATOM 655 N N . PRO A 1 82 ? -9.542 9.081 10.884 1.00 89.19 82 PRO A N 1
ATOM 656 C CA . PRO A 1 82 ? -10.882 9.300 10.347 1.00 89.19 82 PRO A CA 1
ATOM 657 C C . PRO A 1 82 ? -10.884 9.765 8.884 1.00 89.19 82 PRO A C 1
ATOM 659 O O . PRO A 1 82 ? -9.944 10.404 8.393 1.00 89.19 82 PRO A O 1
ATOM 662 N N . GLY A 1 83 ? -12.002 9.499 8.206 1.00 91.50 83 GLY A N 1
ATOM 663 C CA . GLY A 1 83 ? -12.190 9.809 6.790 1.00 91.50 83 GLY A CA 1
ATOM 664 C C . GLY A 1 83 ? -11.303 8.942 5.894 1.00 91.50 83 GLY A C 1
ATOM 665 O O . GLY A 1 83 ? -11.088 7.766 6.165 1.00 91.50 83 GLY A O 1
ATOM 666 N N . ASN A 1 84 ? -10.762 9.531 4.826 1.00 92.56 84 ASN A N 1
ATOM 667 C CA . ASN A 1 84 ? -9.937 8.804 3.851 1.00 92.56 84 ASN A CA 1
ATOM 668 C C . ASN A 1 84 ? -8.458 8.679 4.252 1.00 92.56 84 ASN A C 1
ATOM 670 O O . ASN A 1 84 ? -7.682 8.050 3.540 1.00 92.56 84 ASN A O 1
ATOM 674 N N . ARG A 1 85 ? -8.044 9.232 5.399 1.00 93.31 85 ARG A N 1
ATOM 675 C CA . ARG A 1 85 ? -6.622 9.294 5.773 1.00 93.31 85 ARG A CA 1
ATOM 676 C C . ARG A 1 85 ? -5.996 7.918 5.966 1.00 93.31 85 ARG A C 1
ATOM 678 O O . ARG A 1 85 ? -4.876 7.702 5.512 1.00 93.31 85 ARG A O 1
ATOM 685 N N . GLY A 1 86 ? -6.709 6.982 6.597 1.00 94.88 86 GLY A N 1
ATOM 686 C CA . GLY A 1 86 ? -6.225 5.610 6.761 1.00 94.88 86 GLY A CA 1
ATOM 687 C C . GLY A 1 86 ? -5.959 4.918 5.421 1.00 94.88 86 GLY A C 1
ATOM 688 O O . GLY A 1 86 ? -4.908 4.301 5.236 1.00 94.88 86 GLY A O 1
ATOM 689 N N . ARG A 1 87 ? -6.869 5.111 4.456 1.00 95.62 87 ARG A N 1
ATOM 690 C CA . ARG A 1 87 ? -6.712 4.649 3.070 1.00 95.62 87 ARG A CA 1
ATOM 691 C C . ARG A 1 87 ? -5.495 5.290 2.407 1.00 95.62 87 ARG A C 1
ATOM 693 O O . ARG A 1 87 ? -4.691 4.571 1.821 1.00 95.62 87 ARG A O 1
ATOM 700 N N . ASP A 1 88 ? -5.355 6.610 2.504 1.00 94.50 88 ASP A N 1
ATOM 701 C CA . ASP A 1 88 ? -4.262 7.353 1.868 1.00 94.50 88 ASP A CA 1
ATOM 702 C C . ASP A 1 88 ? -2.895 6.916 2.413 1.00 94.50 88 ASP A C 1
ATOM 704 O O . ASP A 1 88 ? -1.950 6.716 1.646 1.00 94.50 88 ASP A O 1
ATOM 708 N N . TRP A 1 89 ? -2.798 6.689 3.728 1.00 95.19 89 TRP A N 1
ATOM 709 C CA . TRP A 1 89 ? -1.601 6.130 4.354 1.00 95.19 89 TRP A CA 1
ATOM 710 C C . TRP A 1 89 ? -1.286 4.735 3.830 1.00 95.19 89 TRP A C 1
ATOM 712 O O . TRP A 1 89 ? -0.149 4.486 3.427 1.00 95.19 89 TRP A O 1
ATOM 722 N N . LEU A 1 90 ? -2.271 3.832 3.822 1.00 96.75 90 LEU A N 1
ATOM 723 C CA . LEU A 1 90 ? -2.069 2.471 3.332 1.00 96.75 90 LEU A CA 1
ATOM 724 C C . LEU A 1 90 ? -1.636 2.477 1.859 1.00 96.75 90 LEU A C 1
ATOM 726 O O . LEU A 1 90 ? -0.675 1.801 1.509 1.00 96.75 90 LEU A O 1
ATOM 730 N N . TRP A 1 91 ? -2.250 3.312 1.020 1.00 97.06 91 TRP A N 1
ATOM 731 C CA . TRP A 1 91 ? -1.857 3.478 -0.381 1.00 97.06 91 TRP A CA 1
ATOM 732 C C . TRP A 1 91 ? -0.405 3.954 -0.525 1.00 97.06 91 TRP A C 1
ATOM 734 O O . TRP A 1 91 ? 0.371 3.383 -1.294 1.00 97.06 91 TRP A O 1
ATOM 744 N N . ALA A 1 92 ? -0.009 4.976 0.240 1.00 95.62 92 ALA A N 1
ATOM 745 C CA . ALA A 1 92 ? 1.346 5.523 0.218 1.00 95.62 92 ALA A CA 1
ATOM 746 C C . ALA A 1 92 ? 2.401 4.485 0.634 1.00 95.62 92 ALA A C 1
ATOM 748 O O . ALA A 1 92 ? 3.429 4.339 -0.033 1.00 95.62 92 ALA A O 1
ATOM 749 N N . PHE A 1 93 ? 2.138 3.730 1.705 1.00 96.31 93 PHE A N 1
ATOM 750 C CA . PHE A 1 93 ? 3.019 2.652 2.152 1.00 96.31 93 PHE A CA 1
ATOM 751 C C . PHE A 1 93 ? 3.135 1.540 1.110 1.00 96.31 93 PHE A C 1
ATOM 753 O O . PHE A 1 93 ? 4.245 1.105 0.802 1.00 96.31 93 PHE A O 1
ATOM 760 N N . THR A 1 94 ? 2.017 1.126 0.519 1.00 97.88 94 THR A N 1
ATOM 761 C CA . THR A 1 94 ? 2.000 0.075 -0.498 1.00 97.88 94 THR A CA 1
ATOM 762 C C . THR A 1 94 ? 2.763 0.488 -1.756 1.00 97.88 94 THR A C 1
ATOM 764 O O . THR A 1 94 ? 3.535 -0.317 -2.276 1.00 97.88 94 THR A O 1
ATOM 767 N N . ARG A 1 95 ? 2.664 1.754 -2.200 1.00 97.44 95 ARG A N 1
ATOM 768 C CA . ARG A 1 95 ? 3.507 2.281 -3.294 1.00 97.44 95 ARG A CA 1
ATOM 769 C C . ARG A 1 95 ? 4.994 2.197 -2.954 1.00 97.44 95 ARG A C 1
ATOM 771 O O . ARG A 1 95 ? 5.786 1.730 -3.771 1.00 97.44 95 ARG A O 1
ATOM 778 N N . HIS A 1 96 ? 5.371 2.606 -1.743 1.00 96.38 96 HIS A N 1
ATOM 779 C CA . HIS A 1 96 ? 6.760 2.548 -1.290 1.00 96.38 96 HIS A CA 1
ATOM 780 C C . HIS A 1 96 ? 7.298 1.107 -1.260 1.00 96.38 96 HIS A C 1
ATOM 782 O O . HIS A 1 96 ? 8.400 0.838 -1.738 1.00 96.38 96 HIS A O 1
ATOM 788 N N . TRP A 1 97 ? 6.512 0.155 -0.750 1.00 97.56 97 TRP A N 1
ATOM 789 C CA . TRP A 1 97 ? 6.908 -1.254 -0.715 1.00 97.56 97 TRP A CA 1
ATOM 790 C C . TRP A 1 97 ? 6.974 -1.879 -2.105 1.00 97.56 97 TRP A C 1
ATOM 792 O O . TRP A 1 97 ? 7.907 -2.632 -2.376 1.00 97.56 97 TRP A O 1
ATOM 802 N N . LEU A 1 98 ? 6.040 -1.551 -3.001 1.00 97.81 98 LEU A N 1
ATOM 803 C CA . LEU A 1 98 ? 6.093 -2.024 -4.380 1.00 97.81 98 LEU A CA 1
ATOM 804 C C . LEU A 1 98 ? 7.317 -1.461 -5.110 1.00 97.81 98 LEU A C 1
ATOM 806 O O . LEU A 1 98 ? 8.004 -2.207 -5.801 1.00 97.81 98 LEU A O 1
ATOM 810 N N . ALA A 1 99 ? 7.650 -0.184 -4.910 1.00 96.12 99 ALA A N 1
ATOM 811 C CA . ALA A 1 99 ? 8.872 0.399 -5.456 1.00 96.12 99 ALA A CA 1
ATOM 812 C C . ALA A 1 99 ? 10.127 -0.348 -4.970 1.00 96.12 99 ALA A C 1
ATOM 814 O O . ALA A 1 99 ? 11.013 -0.638 -5.773 1.00 96.12 99 ALA A O 1
ATOM 815 N N . ALA A 1 100 ? 10.177 -0.729 -3.689 1.00 96.25 100 ALA A N 1
ATOM 816 C CA . ALA A 1 100 ? 11.263 -1.548 -3.152 1.00 96.25 100 ALA A CA 1
ATOM 817 C C . ALA A 1 100 ? 11.320 -2.949 -3.795 1.00 96.25 100 ALA A C 1
ATOM 819 O O . ALA A 1 100 ? 12.404 -3.394 -4.166 1.00 96.25 100 ALA A O 1
ATOM 820 N N . LEU A 1 101 ? 10.174 -3.614 -4.003 1.00 96.94 101 LEU A N 1
ATOM 821 C CA . LEU A 1 101 ? 10.11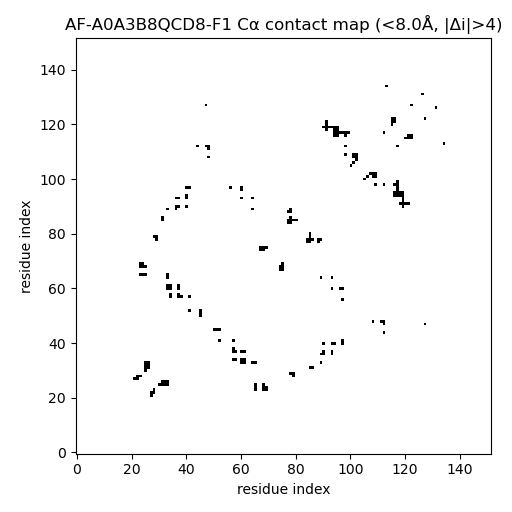2 -4.908 -4.704 1.00 96.94 101 LEU A CA 1
ATOM 822 C C . LEU A 1 101 ? 10.583 -4.806 -6.160 1.00 96.94 101 LEU A C 1
ATOM 824 O O . LEU A 1 101 ? 11.313 -5.671 -6.644 1.00 96.94 101 LEU A O 1
ATOM 828 N N . ILE A 1 102 ? 10.189 -3.742 -6.865 1.00 96.44 102 ILE A N 1
ATOM 829 C CA . ILE A 1 102 ? 10.641 -3.482 -8.235 1.00 96.44 102 ILE A CA 1
ATOM 830 C C . ILE A 1 102 ? 12.153 -3.245 -8.245 1.00 96.44 102 ILE A C 1
ATOM 832 O O . ILE A 1 102 ? 12.841 -3.808 -9.090 1.00 96.44 102 ILE A O 1
ATOM 836 N N . HIS A 1 103 ? 12.682 -2.453 -7.313 1.00 95.56 103 HIS A N 1
ATOM 837 C CA . HIS A 1 103 ? 14.119 -2.214 -7.190 1.00 95.56 103 HIS A CA 1
ATOM 838 C C . HIS A 1 103 ? 14.906 -3.510 -6.959 1.00 95.56 103 HIS A C 1
ATOM 840 O O . HIS A 1 103 ? 15.920 -3.732 -7.616 1.00 95.56 103 HIS A O 1
ATOM 846 N N . GLU A 1 104 ? 14.418 -4.376 -6.071 1.00 96.38 104 GLU A N 1
ATOM 847 C CA . GLU A 1 104 ? 15.048 -5.654 -5.728 1.00 96.38 104 GLU A CA 1
ATOM 848 C C . GLU A 1 104 ? 15.054 -6.643 -6.904 1.00 96.38 104 GLU A C 1
ATOM 850 O O . GLU A 1 104 ? 16.090 -7.218 -7.229 1.00 96.38 104 GLU A O 1
ATOM 855 N N . HIS A 1 105 ? 13.911 -6.837 -7.566 1.00 96.31 105 HIS A N 1
ATOM 856 C CA . HIS A 1 105 ? 13.755 -7.913 -8.551 1.00 96.31 105 HIS A CA 1
ATOM 857 C C . HIS A 1 105 ? 13.898 -7.459 -10.011 1.00 96.31 105 HIS A C 1
ATOM 859 O O . HIS A 1 105 ? 14.152 -8.281 -10.892 1.00 96.31 105 HIS A O 1
ATOM 865 N N . ARG A 1 106 ? 13.679 -6.173 -10.307 1.00 94.00 106 ARG A N 1
ATOM 866 C CA . ARG A 1 106 ? 13.682 -5.603 -11.667 1.00 94.00 106 ARG A CA 1
ATOM 867 C C . ARG A 1 106 ? 14.262 -4.177 -11.670 1.00 94.00 106 ARG A C 1
ATOM 869 O O . ARG A 1 106 ? 13.558 -3.224 -12.021 1.00 94.00 106 ARG A O 1
ATOM 876 N N . PRO A 1 107 ? 15.558 -3.997 -11.352 1.00 92.06 107 PRO A N 1
ATOM 877 C CA . PRO A 1 107 ? 16.169 -2.673 -11.175 1.00 92.06 107 PRO A CA 1
ATOM 878 C C . PRO A 1 107 ? 16.054 -1.766 -12.413 1.00 92.06 107 PRO A C 1
ATOM 880 O O . PRO A 1 107 ? 15.894 -0.552 -12.293 1.00 92.06 107 PRO A O 1
ATOM 883 N N . HIS A 1 108 ? 16.043 -2.346 -13.617 1.00 92.06 108 HIS A N 1
ATOM 884 C CA . HIS A 1 108 ? 15.834 -1.607 -14.866 1.00 92.06 108 HIS A CA 1
ATOM 885 C C . HIS A 1 108 ? 14.452 -0.930 -14.952 1.00 92.06 108 HIS A C 1
ATOM 887 O O . HIS A 1 108 ? 14.346 0.149 -15.537 1.00 92.06 108 HIS A O 1
ATOM 893 N N . LEU A 1 109 ? 13.407 -1.522 -14.357 1.00 91.88 109 LEU A N 1
ATOM 894 C CA . LEU A 1 109 ? 12.081 -0.904 -14.241 1.00 91.88 109 LEU A CA 1
ATOM 895 C C . LEU A 1 109 ? 12.042 0.117 -13.103 1.00 91.88 109 LEU A C 1
ATOM 897 O O . LEU A 1 109 ? 11.402 1.155 -13.236 1.00 91.88 109 LEU A O 1
ATOM 901 N N . SER A 1 110 ? 12.775 -0.122 -12.013 1.00 90.69 110 SER A N 1
ATOM 902 C CA . SER A 1 110 ? 12.850 0.825 -10.893 1.00 90.69 110 SER A CA 1
ATOM 903 C C . SER A 1 110 ? 13.362 2.195 -11.334 1.00 90.69 110 SER A C 1
ATOM 905 O O . SER A 1 110 ? 12.818 3.215 -10.922 1.00 90.69 110 SER A O 1
ATOM 907 N N . ASN A 1 111 ? 14.357 2.234 -12.224 1.00 88.50 111 ASN A N 1
ATOM 908 C CA . ASN A 1 111 ? 14.892 3.482 -12.784 1.00 88.50 111 ASN A CA 1
ATOM 909 C C . ASN A 1 111 ? 13.885 4.244 -13.661 1.00 88.50 111 ASN A C 1
ATOM 911 O O . ASN A 1 111 ? 14.074 5.424 -13.959 1.00 88.50 111 ASN A O 1
ATOM 915 N N . GLN A 1 112 ? 12.821 3.572 -14.099 1.00 89.94 112 GLN A N 1
ATOM 916 C CA . GLN A 1 112 ? 11.745 4.163 -14.881 1.00 89.94 112 GLN A CA 1
ATOM 917 C C . GLN A 1 112 ? 10.588 4.621 -13.993 1.00 89.94 112 GLN A C 1
ATOM 919 O O . GLN A 1 112 ? 9.749 5.389 -14.455 1.00 89.94 112 GLN A O 1
ATOM 924 N N . LEU A 1 113 ? 10.537 4.239 -12.722 1.00 89.25 113 LEU A N 1
ATOM 925 C CA . LEU A 1 113 ? 9.449 4.637 -11.843 1.00 89.25 113 LEU A CA 1
ATOM 926 C C . LEU A 1 113 ? 9.599 6.118 -11.431 1.00 89.25 113 LEU A C 1
ATOM 928 O O . LEU A 1 113 ? 10.704 6.553 -11.094 1.00 89.25 113 LEU A O 1
ATOM 932 N N . PRO A 1 114 ? 8.534 6.940 -11.471 1.00 89.19 114 PRO A N 1
ATOM 933 C CA . PRO A 1 114 ? 8.595 8.308 -10.962 1.00 89.19 114 PRO A CA 1
ATOM 934 C C . PRO A 1 114 ? 8.949 8.337 -9.470 1.00 89.19 114 PRO A C 1
ATOM 936 O O . PRO A 1 114 ? 8.395 7.575 -8.681 1.00 89.19 114 PRO A O 1
ATOM 939 N N . SER A 1 115 ? 9.809 9.267 -9.049 1.00 85.06 115 SER A N 1
ATOM 940 C CA . SER A 1 115 ? 10.226 9.373 -7.641 1.00 85.06 115 SER A CA 1
ATOM 941 C C . SER A 1 115 ? 9.063 9.649 -6.679 1.00 85.06 115 SER A C 1
ATOM 943 O O . SER A 1 115 ? 9.098 9.213 -5.530 1.00 85.06 115 SER A O 1
ATOM 945 N N . CYS A 1 116 ? 8.006 10.329 -7.139 1.00 84.19 116 CYS A N 1
ATOM 946 C CA . CYS A 1 116 ? 6.798 10.562 -6.347 1.00 84.19 116 CYS A CA 1
ATOM 947 C C . CYS A 1 116 ? 6.071 9.259 -5.983 1.00 84.19 116 CYS A C 1
ATOM 949 O O . CYS A 1 116 ? 5.592 9.147 -4.856 1.00 84.19 116 CYS A O 1
ATOM 951 N N . PHE A 1 117 ? 6.072 8.262 -6.876 1.00 89.19 117 PHE A N 1
ATOM 952 C CA . PHE A 1 117 ? 5.506 6.943 -6.601 1.00 89.19 117 PHE A CA 1
ATOM 953 C C . PHE A 1 117 ? 6.254 6.274 -5.446 1.00 89.19 117 PHE A C 1
ATOM 955 O O . PHE A 1 117 ? 5.642 5.880 -4.457 1.00 89.19 117 PHE A O 1
ATOM 962 N N . SER A 1 118 ? 7.587 6.227 -5.519 1.00 85.38 118 SER A N 1
ATOM 963 C CA . SER A 1 118 ? 8.430 5.600 -4.491 1.00 85.38 118 SER A CA 1
ATOM 964 C C . SER A 1 118 ? 8.306 6.261 -3.116 1.00 85.38 118 SER A C 1
ATOM 966 O O . SER A 1 118 ? 8.480 5.598 -2.095 1.00 85.38 118 SER A O 1
ATOM 968 N N . ASN A 1 119 ? 7.981 7.555 -3.081 1.00 83.12 119 ASN A N 1
ATOM 969 C CA . ASN A 1 119 ? 7.752 8.308 -1.847 1.00 83.12 119 ASN A CA 1
ATOM 970 C C . ASN A 1 119 ? 6.309 8.194 -1.323 1.00 83.12 119 ASN A C 1
ATOM 972 O O . ASN A 1 119 ? 5.970 8.844 -0.336 1.00 83.12 119 ASN A O 1
ATOM 976 N N . GLY A 1 120 ? 5.446 7.416 -1.985 1.00 77.69 120 GLY A N 1
ATOM 977 C CA . GLY A 1 120 ? 4.040 7.264 -1.613 1.00 77.69 120 GLY A CA 1
ATOM 978 C C . GLY A 1 120 ? 3.178 8.497 -1.902 1.00 77.69 120 GLY A C 1
ATOM 979 O O . GLY A 1 120 ? 2.027 8.556 -1.479 1.00 77.69 120 GLY A O 1
ATOM 980 N N . VAL A 1 121 ? 3.701 9.480 -2.637 1.00 77.25 121 VAL A N 1
ATOM 981 C CA . VAL A 1 121 ? 2.985 10.715 -2.970 1.00 77.25 121 VAL A CA 1
ATOM 982 C C . VAL A 1 121 ? 2.021 10.447 -4.121 1.00 77.25 121 VAL A C 1
ATOM 984 O O . VAL A 1 121 ? 2.327 9.689 -5.042 1.00 77.25 121 VAL A O 1
ATOM 987 N N . ALA A 1 122 ? 0.844 11.075 -4.073 1.00 71.19 122 ALA A N 1
ATOM 988 C CA . ALA A 1 122 ? -0.116 11.019 -5.165 1.00 71.19 122 ALA A CA 1
ATOM 989 C C . ALA A 1 122 ? 0.539 11.430 -6.489 1.00 71.19 122 ALA A C 1
ATOM 991 O O . ALA A 1 122 ? 1.175 12.482 -6.607 1.00 71.19 122 ALA A O 1
ATOM 992 N N . ILE A 1 123 ? 0.363 10.586 -7.499 1.00 67.19 123 ILE A N 1
ATOM 993 C CA . ILE A 1 123 ? 0.821 10.876 -8.846 1.00 67.19 123 ILE A CA 1
ATOM 994 C C . ILE A 1 123 ? -0.091 11.974 -9.390 1.00 67.19 123 ILE A C 1
ATOM 996 O O . ILE A 1 123 ? -1.295 11.781 -9.547 1.00 67.19 123 ILE A O 1
ATOM 1000 N N . SER A 1 124 ? 0.461 13.157 -9.657 1.00 66.62 124 SER A N 1
ATOM 1001 C CA . SER A 1 124 ? -0.310 14.195 -10.344 1.00 66.62 124 SER A CA 1
ATOM 1002 C C . SER A 1 124 ? -0.741 13.692 -11.721 1.00 66.62 124 SER A C 1
ATOM 1004 O O . SER A 1 124 ? 0.074 13.114 -12.437 1.00 66.62 124 SER A O 1
ATOM 1006 N N . ARG A 1 125 ? -1.982 13.995 -12.134 1.00 57.09 125 ARG A N 1
ATOM 1007 C CA . ARG A 1 125 ? -2.554 13.623 -13.449 1.00 57.09 125 ARG A CA 1
ATOM 1008 C C . ARG A 1 125 ? -1.633 13.952 -14.633 1.00 57.09 125 ARG A C 1
ATOM 1010 O O . ARG A 1 125 ? -1.641 13.249 -15.634 1.00 57.09 125 ARG A O 1
ATOM 1017 N N . LYS A 1 126 ? -0.788 14.977 -14.491 1.00 58.03 126 LYS A N 1
ATOM 1018 C CA . LYS A 1 126 ? 0.259 15.333 -15.458 1.00 58.03 126 LYS A CA 1
ATOM 1019 C C . LYS A 1 126 ? 1.168 14.145 -15.819 1.00 58.03 126 LYS A C 1
ATOM 1021 O O . LYS A 1 126 ? 1.458 13.970 -16.987 1.00 58.03 126 LYS A O 1
ATOM 1026 N N . TYR A 1 127 ? 1.543 13.286 -14.867 1.00 58.56 127 TYR A N 1
ATOM 1027 C CA . TYR A 1 127 ? 2.408 12.126 -15.129 1.00 58.56 127 TYR A CA 1
ATOM 1028 C C . TYR A 1 127 ? 1.709 10.964 -15.846 1.00 58.56 127 TYR A C 1
ATOM 1030 O O . TYR A 1 127 ? 2.396 10.157 -16.459 1.00 58.56 127 TYR A O 1
ATOM 1038 N N . LEU A 1 128 ? 0.376 10.875 -15.772 1.00 57.66 128 LEU A N 1
ATOM 1039 C CA . LEU A 1 128 ? -0.406 9.846 -16.471 1.00 57.66 128 LEU A CA 1
ATOM 1040 C C . LEU A 1 128 ? -0.618 10.204 -17.951 1.00 57.66 128 LEU A C 1
ATOM 1042 O O . LEU A 1 128 ? -0.695 9.316 -18.790 1.00 57.66 128 LEU A O 1
ATOM 1046 N N . ASN A 1 129 ? -0.664 11.504 -18.267 1.00 51.25 129 ASN A N 1
ATOM 1047 C CA . ASN A 1 129 ? -0.925 12.013 -19.619 1.00 51.25 129 ASN A CA 1
ATOM 1048 C C . ASN A 1 129 ? 0.343 12.425 -20.383 1.00 51.25 129 ASN A C 1
ATOM 1050 O O . ASN A 1 129 ? 0.262 12.786 -21.553 1.00 51.25 129 ASN A O 1
ATOM 1054 N N . SER A 1 130 ? 1.505 12.441 -19.729 1.00 53.44 130 SER A N 1
ATOM 1055 C CA . SER A 1 130 ? 2.768 12.760 -20.386 1.00 53.44 130 SER A CA 1
ATOM 1056 C C . SER A 1 130 ? 3.352 11.522 -21.066 1.00 53.44 130 SER A C 1
ATOM 1058 O O . SER A 1 130 ? 3.863 10.623 -20.396 1.00 53.44 130 SER A O 1
ATOM 1060 N N . ASP A 1 131 ? 3.385 11.528 -22.398 1.00 49.25 131 ASP A N 1
ATOM 1061 C CA . ASP A 1 131 ? 4.367 10.763 -23.168 1.00 49.25 131 ASP A CA 1
ATOM 1062 C C . ASP A 1 131 ? 5.764 11.299 -22.803 1.00 49.25 131 ASP A C 1
ATOM 1064 O O . ASP A 1 131 ? 6.221 12.317 -23.313 1.00 49.25 131 ASP A O 1
ATOM 1068 N N . ARG A 1 132 ? 6.373 10.691 -21.777 1.00 53.97 132 ARG A N 1
ATOM 1069 C CA . ARG A 1 132 ? 7.625 11.099 -21.103 1.00 53.97 132 ARG A CA 1
ATOM 1070 C C . ARG A 1 132 ? 8.681 11.678 -22.070 1.00 53.97 132 ARG A C 1
ATOM 1072 O O . ARG A 1 132 ? 8.925 11.046 -23.097 1.00 53.97 132 ARG A O 1
ATOM 1079 N N . PRO A 1 133 ? 9.452 12.725 -21.686 1.00 46.44 133 PRO A N 1
ATOM 1080 C CA . PRO A 1 133 ? 10.532 12.526 -20.708 1.00 46.44 133 PRO A CA 1
ATOM 1081 C C . PRO A 1 133 ? 10.960 13.795 -19.921 1.00 46.44 133 PRO A C 1
ATOM 1083 O O . PRO A 1 133 ? 11.924 14.437 -20.303 1.00 46.44 133 PRO A O 1
ATOM 1086 N N . GLU A 1 134 ? 10.374 14.120 -18.758 1.00 44.12 134 GLU A N 1
ATOM 1087 C CA . GLU A 1 134 ? 10.931 15.192 -17.888 1.00 44.12 134 GLU A CA 1
ATOM 1088 C C . GLU A 1 134 ? 10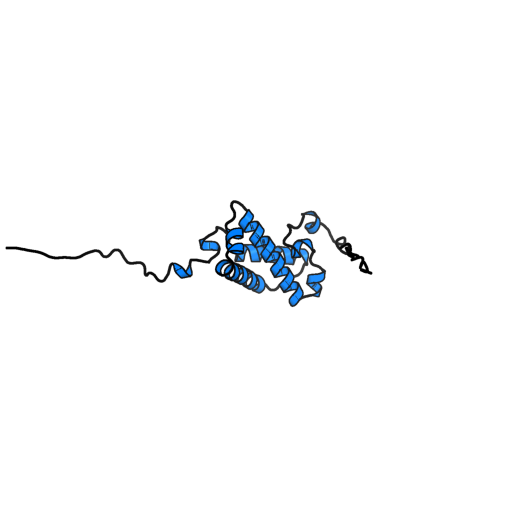.850 14.889 -16.380 1.00 44.12 134 GLU A C 1
ATOM 1090 O O . GLU A 1 134 ? 10.331 15.651 -15.572 1.00 44.12 134 GLU A O 1
ATOM 1095 N N . ALA A 1 135 ? 11.397 13.749 -15.958 1.00 44.22 135 ALA A N 1
ATOM 1096 C CA . ALA A 1 135 ? 11.716 13.538 -14.538 1.00 44.22 135 ALA A CA 1
ATOM 1097 C C . ALA A 1 135 ? 13.120 12.950 -14.331 1.00 44.22 135 ALA A C 1
ATOM 1099 O O . ALA A 1 135 ? 13.396 12.317 -13.312 1.00 44.22 135 ALA A O 1
ATOM 1100 N N . ARG A 1 136 ? 14.019 13.147 -15.304 1.00 47.34 136 ARG A N 1
ATOM 1101 C CA . ARG A 1 136 ? 15.451 12.909 -15.114 1.00 47.34 136 ARG A CA 1
ATOM 1102 C C . ARG A 1 136 ? 16.083 14.186 -14.575 1.00 47.34 136 ARG A C 1
ATOM 1104 O O . ARG A 1 136 ? 16.215 15.162 -15.296 1.00 47.34 136 ARG A O 1
ATOM 1111 N N . GLY A 1 137 ? 16.504 14.131 -13.316 1.00 43.06 137 GLY A N 1
ATOM 1112 C CA . GLY A 1 137 ? 17.509 15.036 -12.770 1.00 43.06 137 GLY A CA 1
ATOM 1113 C C . GLY A 1 137 ? 16.978 16.375 -12.271 1.00 43.06 137 GLY A C 1
ATOM 1114 O O . GLY A 1 137 ? 16.853 17.327 -13.027 1.00 43.06 137 GLY A O 1
ATOM 1115 N N . LYS A 1 138 ? 16.762 16.451 -10.957 1.00 38.22 138 LYS A N 1
ATOM 1116 C CA . LYS A 1 138 ? 17.310 17.494 -10.070 1.00 38.22 138 LYS A CA 1
ATOM 1117 C C . LYS A 1 138 ? 16.960 17.117 -8.630 1.00 38.22 138 LYS A C 1
ATOM 1119 O O . LYS A 1 138 ? 16.167 17.765 -7.958 1.00 38.22 138 LYS A O 1
ATOM 1124 N N 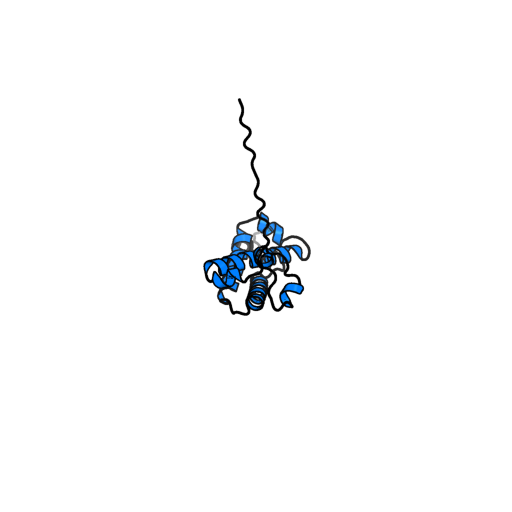. VAL A 1 139 ? 17.591 16.051 -8.133 1.00 38.09 139 VAL A N 1
ATOM 1125 C CA . VAL A 1 139 ? 17.956 16.065 -6.715 1.00 38.09 139 VAL A CA 1
ATOM 1126 C C . VAL A 1 139 ? 19.125 17.033 -6.666 1.00 38.09 139 VAL A C 1
ATOM 1128 O O . VAL A 1 139 ? 20.236 16.688 -7.057 1.00 38.09 139 VAL A O 1
ATOM 1131 N N . ALA A 1 140 ? 18.843 18.289 -6.328 1.00 37.31 140 ALA A N 1
ATOM 1132 C CA . ALA A 1 140 ? 19.890 19.233 -5.999 1.00 37.31 140 ALA A CA 1
ATOM 1133 C C . ALA A 1 140 ? 20.689 18.606 -4.854 1.00 37.31 140 ALA A C 1
ATOM 1135 O O . ALA A 1 140 ? 20.178 18.461 -3.741 1.00 37.31 140 ALA A O 1
ATOM 1136 N N . SER A 1 141 ? 21.911 18.173 -5.162 1.00 37.03 141 SER A N 1
ATOM 1137 C CA . SER A 1 141 ? 22.918 17.778 -4.192 1.00 37.03 141 SER A CA 1
ATOM 1138 C C . SER A 1 141 ? 23.076 18.934 -3.220 1.00 37.03 141 SER A C 1
ATOM 1140 O O . SER A 1 141 ? 23.755 19.920 -3.494 1.00 37.03 141 SER A O 1
ATOM 1142 N N . ARG A 1 142 ? 22.389 18.851 -2.083 1.00 37.78 142 ARG A N 1
ATOM 1143 C CA . ARG A 1 142 ? 22.583 19.783 -0.984 1.00 37.78 142 ARG A CA 1
ATOM 1144 C C . ARG A 1 142 ? 23.851 19.326 -0.277 1.00 37.78 142 ARG A C 1
ATOM 1146 O O . ARG A 1 142 ? 23.797 18.659 0.752 1.00 37.78 142 ARG A O 1
ATOM 1153 N N . THR A 1 143 ? 24.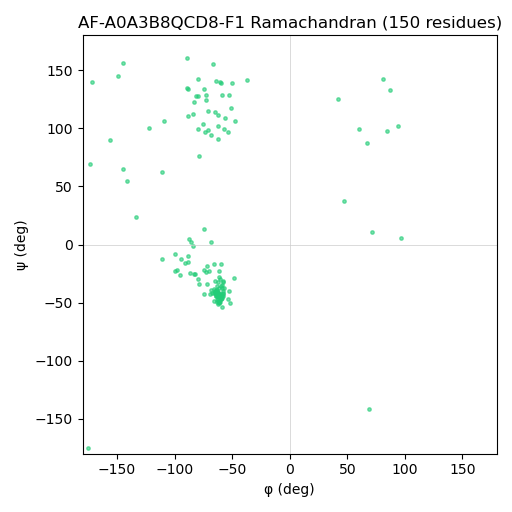990 19.634 -0.891 1.00 39.06 143 THR A N 1
ATOM 1154 C CA . THR A 1 143 ? 26.307 19.543 -0.271 1.00 39.06 143 THR A CA 1
ATOM 1155 C C . THR A 1 143 ? 26.258 20.418 0.975 1.00 39.06 143 THR A C 1
ATOM 1157 O O . THR A 1 143 ? 26.335 21.641 0.895 1.00 39.06 143 THR A O 1
ATOM 1160 N N . ARG A 1 144 ? 26.057 19.807 2.147 1.00 39.03 144 ARG A N 1
ATOM 1161 C CA . ARG A 1 144 ? 26.348 20.478 3.412 1.00 39.03 144 ARG A CA 1
ATOM 1162 C C . ARG A 1 144 ? 27.865 20.572 3.494 1.00 39.03 144 ARG A C 1
ATOM 1164 O O . ARG A 1 144 ? 28.527 19.600 3.838 1.00 39.03 144 ARG A O 1
ATOM 1171 N N . HIS A 1 145 ? 28.412 21.730 3.142 1.00 36.12 145 HIS A N 1
ATOM 1172 C CA . HIS A 1 145 ? 29.715 22.131 3.647 1.00 36.12 145 HIS A CA 1
ATOM 1173 C C . HIS A 1 145 ? 29.598 22.244 5.168 1.00 36.12 145 HIS A C 1
ATOM 1175 O O . HIS A 1 145 ? 29.017 23.194 5.687 1.00 36.12 145 HIS A O 1
ATOM 1181 N N . TYR A 1 146 ? 30.099 21.238 5.881 1.00 33.91 146 TYR A N 1
ATOM 1182 C CA . TYR A 1 146 ? 30.484 21.417 7.272 1.00 33.91 146 TYR A CA 1
ATOM 1183 C C . TYR A 1 146 ? 31.852 22.091 7.264 1.00 33.91 146 TYR A C 1
ATOM 1185 O O . TYR A 1 146 ? 32.877 21.449 7.039 1.00 33.91 146 TYR A O 1
ATOM 1193 N N . SER A 1 147 ? 31.848 23.406 7.466 1.00 44.72 147 SER A N 1
ATOM 1194 C CA . SER A 1 147 ? 33.048 24.158 7.803 1.00 44.72 147 SER A CA 1
ATOM 1195 C C . SER A 1 147 ? 33.569 23.640 9.140 1.00 44.72 147 SER A C 1
ATOM 1197 O O . SER A 1 147 ? 32.929 23.788 10.179 1.00 44.72 147 SER A O 1
ATOM 1199 N N . ARG A 1 148 ? 34.721 22.978 9.085 1.00 44.91 148 ARG A N 1
ATOM 1200 C CA . ARG A 1 148 ? 35.513 22.550 10.232 1.00 44.91 148 ARG A CA 1
ATOM 1201 C C . ARG A 1 148 ? 36.204 23.797 10.786 1.00 44.91 148 ARG A C 1
ATOM 1203 O O . ARG A 1 148 ? 37.140 24.294 10.169 1.00 44.91 148 ARG A O 1
ATOM 1210 N N . THR A 1 149 ? 35.721 24.338 11.898 1.00 53.53 149 THR A N 1
ATOM 1211 C CA . THR A 1 149 ? 36.475 25.328 12.676 1.00 53.53 149 THR A CA 1
ATOM 1212 C C . THR A 1 149 ? 37.627 24.615 13.391 1.00 53.53 149 THR A C 1
ATOM 1214 O O . THR A 1 149 ? 37.391 23.593 14.040 1.00 53.53 149 THR A O 1
ATOM 1217 N N . PRO A 1 150 ? 38.876 25.094 13.280 1.00 50.09 150 PRO A N 1
ATOM 1218 C CA . PRO A 1 150 ? 39.941 24.669 14.172 1.00 50.09 150 PRO A CA 1
ATOM 1219 C C . PRO A 1 150 ? 39.808 25.440 15.491 1.00 50.09 150 PRO A C 1
ATOM 1221 O O . PRO A 1 150 ? 39.701 26.665 15.491 1.00 50.09 150 PRO A O 1
ATOM 1224 N N . VAL A 1 151 ? 39.778 24.718 16.609 1.00 54.69 151 VAL A N 1
ATOM 1225 C CA . VAL A 1 151 ? 40.027 25.298 17.934 1.00 54.69 151 VAL A CA 1
ATOM 1226 C C . VAL A 1 151 ? 41.544 25.334 18.101 1.00 54.69 151 VAL A C 1
ATOM 1228 O O . VAL A 1 151 ? 42.197 24.304 17.918 1.00 54.69 151 VAL A O 1
ATOM 1231 N N . ALA A 1 152 ? 42.066 26.536 18.339 1.00 59.81 152 ALA A N 1
ATOM 1232 C CA . ALA A 1 152 ? 43.444 26.797 18.739 1.00 59.81 152 ALA A CA 1
ATOM 1233 C C . ALA A 1 152 ? 43.624 26.553 20.242 1.00 59.81 152 ALA A C 1
ATOM 1235 O O . ALA A 1 152 ? 42.621 26.715 20.978 1.00 59.81 152 ALA A O 1
#

Foldseek 3Di:
DDDDDDDDDDPPPPDPPPVVVLPQALVSLAVDQQLVLLVVLQVVLCLLLVHHDDPVVSVVRSVVLSVCSNPPPVLVVQLNDPDCRNVLSSNLVSLLVVLVVCCVPPVVSNVSDQPCSNRSHDDPVCSSPDPDDDRPDDPPPPPPPPDDDDDD